Protein AF-A0A7K1XVD8-F1 (afdb_monomer)

Mean predicted aligned error: 7.0 Å

pLDDT: mean 82.18, std 7.74, range [54.44, 92.81]

Radius of gyration: 15.81 Å; Cα contacts (8 Å, |Δi|>4): 78; chains: 1; bounding box: 33×26×37 Å

Nearest PDB structures (foldseek):
  3g9k-assembly2_F  TM=2.364E-01  e=2.571E+00  Bacillus anthracis
  6ue8-assembly1_D  TM=2.946E-01  e=6.498E+00  Homo sapiens

Solvent-accessible surface area (backbone atoms only — not comparable to full-atom values): 5045 Å² total; per-residue (Å²): 90,80,75,46,77,50,73,52,76,49,79,42,98,85,76,44,80,47,74,52,75,49,76,42,67,55,69,91,52,82,92,41,54,72,65,68,70,80,86,80,89,76,66,64,75,103,42,99,51,80,88,88,79,86,84,48,74,49,78,47,72,59,95,86,41,83,45,77,47,79,56,132

Sequence (72 aa):
MLLFDKADVYDDIDSGIITERQKRIKILNDKGKDEASIHIECYTGGRSENIYVVQAQTINLVNGNRRSGTVN

Foldseek 3Di:
DWPDWDWDWDADPVRDIDIDIDTDDDDPDPVCVVVVDDDDDFDDDPDDTDDDDDWDKDWDQDVNDTDIDTDD

Structure (mmCIF, N/CA/C/O backbone):
data_AF-A0A7K1XVD8-F1
#
_entry.id   AF-A0A7K1XVD8-F1
#
loop_
_atom_site.group_PDB
_atom_site.id
_atom_site.type_symbol
_atom_site.label_atom_id
_atom_site.label_alt_id
_atom_site.label_comp_id
_atom_site.label_asym_id
_atom_site.label_entity_id
_atom_site.label_seq_id
_atom_site.pdbx_PDB_ins_code
_atom_site.Cartn_x
_atom_site.Cartn_y
_atom_site.Cartn_z
_atom_site.occupancy
_atom_site.B_iso_or_equiv
_atom_site.auth_seq_id
_atom_site.auth_comp_id
_atom_site.auth_asym_id
_atom_site.auth_atom_id
_atom_site.pdbx_PDB_model_num
ATOM 1 N N . MET A 1 1 ? -14.753 -1.880 3.989 1.00 70.06 1 MET A N 1
ATOM 2 C CA . MET A 1 1 ? -15.392 -1.040 2.939 1.00 70.06 1 MET A CA 1
ATOM 3 C C . MET A 1 1 ? -14.365 -0.092 2.332 1.00 70.06 1 MET A C 1
ATOM 5 O O . MET A 1 1 ? -13.784 0.720 3.053 1.00 70.06 1 MET A O 1
ATOM 9 N N . LEU A 1 2 ? -14.166 -0.175 1.015 1.00 74.44 2 LEU A N 1
ATOM 10 C CA . LEU A 1 2 ? -13.250 0.678 0.253 1.00 74.44 2 LEU A CA 1
ATOM 11 C C . LEU A 1 2 ? -13.910 2.029 -0.077 1.00 74.44 2 LEU A C 1
ATOM 13 O O . LEU A 1 2 ? -15.020 2.056 -0.599 1.00 74.44 2 LEU A O 1
ATOM 17 N N . LEU A 1 3 ? -13.243 3.143 0.244 1.00 82.56 3 LEU A N 1
ATOM 18 C CA . LEU A 1 3 ? -13.665 4.491 -0.168 1.00 82.56 3 LEU A CA 1
ATOM 19 C C . LEU A 1 3 ? -13.134 4.819 -1.563 1.00 82.56 3 LEU A C 1
ATOM 21 O O . LEU A 1 3 ? -13.883 5.324 -2.391 1.00 82.56 3 LEU A O 1
ATOM 25 N N . PHE A 1 4 ? -11.850 4.543 -1.803 1.00 85.75 4 PHE A N 1
ATOM 26 C CA . PHE A 1 4 ? -11.241 4.612 -3.128 1.00 85.75 4 PHE A CA 1
ATOM 27 C C . PHE A 1 4 ? -9.956 3.776 -3.194 1.00 85.75 4 PHE A C 1
ATOM 29 O O . PHE A 1 4 ? -9.249 3.628 -2.194 1.00 85.75 4 PHE A O 1
ATOM 36 N N . ASP A 1 5 ? -9.654 3.277 -4.389 1.00 89.88 5 ASP A N 1
ATOM 37 C CA . ASP A 1 5 ? -8.363 2.727 -4.811 1.00 89.88 5 ASP A CA 1
ATOM 38 C C . ASP A 1 5 ? -8.088 3.336 -6.185 1.00 89.88 5 ASP A C 1
ATOM 40 O O . ASP A 1 5 ? -8.837 3.080 -7.130 1.00 89.88 5 ASP A O 1
ATOM 44 N N . LYS A 1 6 ? -7.097 4.223 -6.267 1.00 91.44 6 LYS A N 1
ATOM 45 C CA . LYS A 1 6 ? -6.705 4.873 -7.519 1.00 91.44 6 LYS A CA 1
ATOM 46 C C . LYS A 1 6 ? -5.215 4.701 -7.761 1.00 91.44 6 LYS A C 1
ATOM 48 O O . LYS A 1 6 ? -4.437 4.634 -6.807 1.00 91.44 6 LYS A O 1
ATOM 53 N N . ALA A 1 7 ? -4.846 4.661 -9.032 1.00 91.06 7 ALA A N 1
ATOM 54 C CA . ALA A 1 7 ? -3.466 4.635 -9.472 1.00 91.06 7 ALA A CA 1
ATOM 55 C C . ALA A 1 7 ? -3.254 5.730 -10.515 1.00 91.06 7 ALA A C 1
ATOM 57 O O . ALA A 1 7 ? -4.021 5.816 -11.475 1.00 91.06 7 ALA A O 1
ATOM 58 N N . ASP A 1 8 ? -2.222 6.536 -10.304 1.00 92.81 8 ASP A N 1
ATOM 59 C CA . ASP A 1 8 ? -1.717 7.498 -11.273 1.00 92.81 8 ASP A CA 1
ATOM 60 C C . ASP A 1 8 ? -0.430 6.899 -11.872 1.00 92.81 8 ASP A C 1
ATOM 62 O O . ASP A 1 8 ? 0.448 6.446 -11.133 1.00 92.81 8 ASP A O 1
ATOM 66 N N . VAL A 1 9 ? -0.350 6.819 -13.205 1.00 90.88 9 VAL A N 1
ATOM 67 C CA . VAL A 1 9 ? 0.762 6.181 -13.934 1.00 90.88 9 VAL A CA 1
ATOM 68 C C . VAL A 1 9 ? 1.396 7.198 -14.868 1.00 90.88 9 VAL A C 1
ATOM 70 O O . VAL A 1 9 ? 0.683 7.868 -15.618 1.00 90.88 9 VAL A O 1
ATOM 73 N N . TYR A 1 10 ? 2.719 7.317 -14.819 1.00 91.62 10 TYR A N 1
ATOM 74 C CA . TYR A 1 10 ? 3.468 8.273 -15.627 1.00 91.62 10 TYR A CA 1
ATOM 75 C C . TYR A 1 10 ? 4.871 7.764 -15.961 1.00 91.62 10 TYR A C 1
ATOM 77 O O . TYR A 1 10 ? 5.445 6.951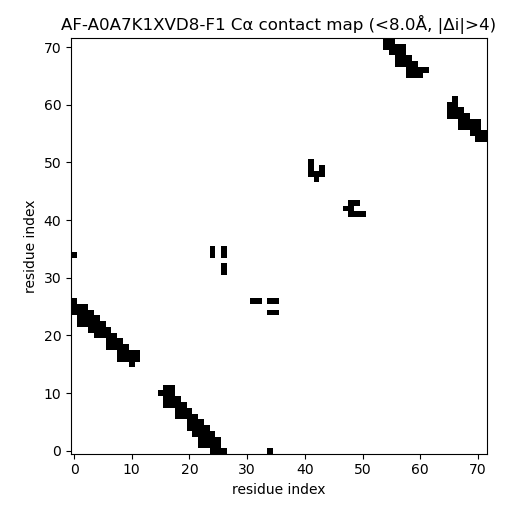 -15.233 1.00 91.62 10 TYR A O 1
ATOM 85 N N . ASP A 1 11 ? 5.403 8.264 -17.075 1.00 89.44 11 ASP A N 1
ATOM 86 C CA . ASP A 1 11 ? 6.769 7.991 -17.507 1.00 89.44 11 ASP A CA 1
ATOM 87 C C . ASP A 1 11 ? 7.758 8.832 -16.693 1.00 89.44 11 ASP A C 1
ATOM 89 O O . ASP A 1 11 ? 7.530 10.017 -16.428 1.00 89.44 11 ASP A O 1
ATOM 93 N N . ASP A 1 12 ? 8.865 8.211 -16.307 1.00 83.19 12 ASP A N 1
ATOM 94 C CA . ASP A 1 12 ? 10.004 8.877 -15.691 1.00 83.19 12 ASP A CA 1
ATOM 95 C C . ASP A 1 12 ? 11.005 9.354 -16.754 1.00 83.19 12 ASP A C 1
ATOM 97 O O . ASP A 1 12 ? 11.062 8.832 -17.872 1.00 83.19 12 ASP A O 1
ATOM 101 N N . ILE A 1 13 ? 11.840 10.325 -16.388 1.00 81.19 13 ILE A N 1
ATOM 102 C CA . ILE A 1 13 ? 12.873 10.916 -17.252 1.00 81.19 13 ILE A CA 1
ATOM 103 C C . ILE A 1 13 ? 13.839 9.838 -17.776 1.00 81.19 13 ILE A C 1
ATOM 105 O O . ILE A 1 13 ? 14.284 9.914 -18.921 1.00 81.19 13 ILE A O 1
ATOM 109 N N . ASP A 1 14 ? 14.086 8.793 -16.984 1.00 83.94 14 ASP A N 1
ATOM 110 C CA . ASP A 1 14 ? 14.957 7.666 -17.332 1.00 83.94 14 ASP A CA 1
ATOM 111 C C . ASP A 1 14 ? 14.221 6.517 -18.059 1.00 83.94 14 ASP A C 1
ATOM 113 O O . ASP A 1 14 ? 14.698 5.383 -18.092 1.00 83.94 14 ASP A O 1
ATOM 117 N N . SER A 1 15 ? 13.056 6.789 -18.667 1.00 79.56 15 SER A N 1
ATOM 118 C CA . SER A 1 15 ? 12.202 5.789 -19.345 1.00 79.56 15 SER A CA 1
ATOM 119 C C . SER A 1 15 ? 11.687 4.669 -18.425 1.00 79.56 15 SER A C 1
ATOM 121 O O . SER A 1 15 ? 11.361 3.571 -18.883 1.00 79.56 15 SER A O 1
ATOM 123 N N . GLY A 1 16 ? 11.619 4.936 -17.119 1.00 82.19 16 GLY A N 1
ATOM 124 C CA . GLY A 1 16 ? 10.929 4.093 -16.145 1.00 82.19 16 GLY A CA 1
ATOM 125 C C . GLY A 1 16 ? 9.423 4.360 -16.136 1.00 82.19 16 GLY A C 1
ATOM 126 O O . GLY A 1 16 ? 8.973 5.416 -16.563 1.00 82.19 16 GLY A O 1
ATOM 127 N N . ILE A 1 17 ? 8.637 3.414 -15.619 1.00 87.12 17 ILE A N 1
ATOM 128 C CA . ILE A 1 17 ? 7.206 3.619 -15.355 1.00 87.12 17 ILE A CA 1
ATOM 129 C C . ILE A 1 17 ? 7.042 3.811 -13.852 1.00 87.12 17 ILE A C 1
ATOM 131 O O . ILE A 1 17 ? 7.392 2.920 -13.074 1.00 87.12 17 ILE A O 1
ATOM 135 N N . ILE A 1 18 ? 6.484 4.945 -13.438 1.00 88.56 18 ILE A N 1
ATOM 136 C CA . ILE A 1 18 ? 6.135 5.195 -12.041 1.00 88.56 18 ILE A CA 1
ATOM 137 C C . ILE A 1 18 ? 4.635 4.988 -11.864 1.00 88.56 18 ILE A C 1
ATOM 139 O O . ILE A 1 18 ? 3.819 5.456 -12.657 1.00 88.56 18 ILE A O 1
ATOM 143 N N . THR A 1 19 ? 4.272 4.263 -10.806 1.00 89.62 19 THR A N 1
ATOM 144 C CA . THR A 1 19 ? 2.882 4.073 -10.387 1.00 89.62 19 THR A CA 1
ATOM 145 C C . THR A 1 19 ? 2.705 4.580 -8.963 1.00 89.62 19 THR A C 1
ATOM 147 O O . THR A 1 19 ? 3.241 3.997 -8.019 1.00 89.62 19 THR A O 1
ATOM 150 N N . GLU A 1 20 ? 1.920 5.640 -8.792 1.00 91.06 20 GLU A N 1
ATOM 151 C CA . GLU A 1 20 ? 1.500 6.122 -7.479 1.00 91.06 20 GLU A CA 1
ATOM 152 C C . GLU A 1 20 ? 0.116 5.555 -7.150 1.00 91.06 20 GLU A C 1
ATOM 154 O O . GLU A 1 20 ? -0.873 5.864 -7.815 1.00 91.06 20 GLU A O 1
ATOM 159 N N . ARG A 1 21 ? 0.026 4.717 -6.110 1.00 90.38 21 ARG A N 1
ATOM 160 C CA . ARG A 1 21 ? -1.235 4.092 -5.690 1.00 90.38 21 ARG A CA 1
ATOM 161 C C . ARG A 1 21 ? -1.745 4.694 -4.391 1.00 90.38 21 ARG A C 1
ATOM 163 O O . ARG A 1 21 ? -1.067 4.655 -3.368 1.00 90.38 21 ARG A O 1
ATOM 170 N N . GLN A 1 22 ? -2.988 5.165 -4.403 1.00 91.62 22 GLN A N 1
ATOM 171 C CA . GLN A 1 22 ? 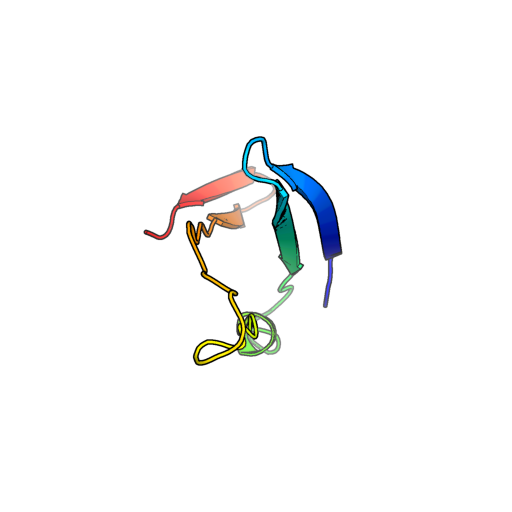-3.652 5.720 -3.229 1.00 91.62 22 GLN A CA 1
ATOM 172 C C . GLN A 1 22 ? -4.878 4.881 -2.875 1.00 91.62 22 GLN A C 1
ATOM 174 O O . GLN A 1 22 ? -5.850 4.815 -3.631 1.00 91.62 22 GLN A O 1
ATOM 179 N N . LYS A 1 23 ? -4.850 4.271 -1.686 1.00 89.50 23 LYS A N 1
ATOM 180 C CA . LYS A 1 23 ? -5.977 3.522 -1.123 1.00 89.50 23 LYS A CA 1
ATOM 181 C C . LYS A 1 23 ? -6.513 4.215 0.117 1.00 89.50 23 LYS A C 1
ATOM 183 O O . LYS A 1 23 ? -5.757 4.553 1.026 1.00 89.50 23 LYS A O 1
ATOM 188 N N . ARG A 1 24 ? -7.835 4.359 0.196 1.00 89.19 24 ARG A N 1
ATOM 189 C CA . ARG A 1 24 ? -8.528 4.755 1.423 1.00 89.19 24 ARG A CA 1
ATOM 190 C C . ARG A 1 24 ? -9.654 3.785 1.719 1.00 89.19 24 ARG A C 1
ATOM 192 O O . ARG A 1 24 ? -10.496 3.485 0.878 1.00 89.19 24 ARG A O 1
ATOM 199 N N . ILE A 1 25 ? -9.716 3.387 2.975 1.00 88.50 25 ILE A N 1
ATOM 200 C CA . ILE A 1 25 ? -10.729 2.506 3.540 1.00 88.50 25 ILE A CA 1
ATOM 201 C C . ILE A 1 25 ? -11.496 3.245 4.634 1.00 88.50 25 ILE A C 1
ATOM 203 O O . ILE A 1 25 ? -10.968 4.160 5.273 1.00 88.50 25 ILE A O 1
ATOM 207 N N . LYS A 1 26 ? -12.758 2.866 4.843 1.00 86.19 26 LYS A N 1
ATOM 208 C CA . LYS A 1 26 ? -13.561 3.349 5.971 1.00 86.19 26 LYS A CA 1
ATOM 209 C C . LYS A 1 26 ? -13.901 2.185 6.881 1.00 86.19 26 LYS A C 1
ATOM 211 O O . LYS A 1 26 ? -14.556 1.236 6.452 1.00 86.19 26 LYS A O 1
ATOM 216 N N . ILE A 1 27 ? -13.523 2.315 8.145 1.00 84.06 27 ILE A N 1
ATOM 217 C CA . ILE A 1 27 ? -13.890 1.378 9.203 1.00 84.06 27 ILE A CA 1
ATOM 218 C C . ILE A 1 27 ? -14.973 2.058 10.036 1.00 84.06 27 ILE A C 1
ATOM 220 O O . ILE A 1 27 ? -14.769 3.153 10.555 1.00 84.06 27 ILE A O 1
ATOM 224 N N . LEU A 1 28 ? -16.159 1.451 10.083 1.00 82.44 28 LEU A N 1
ATOM 225 C CA . LEU A 1 28 ? -17.327 2.019 10.768 1.00 82.44 28 LEU A CA 1
ATOM 226 C C . LEU A 1 28 ? -17.503 1.471 12.190 1.00 82.44 28 LEU A C 1
ATOM 228 O O . LEU A 1 28 ? -18.221 2.073 12.982 1.00 82.44 28 LEU A O 1
ATOM 232 N N . ASN A 1 29 ? -16.886 0.329 12.503 1.00 81.81 29 ASN A N 1
ATOM 233 C CA . ASN A 1 29 ? -16.943 -0.328 13.807 1.00 81.81 29 ASN A CA 1
ATOM 234 C C . ASN A 1 29 ? -15.776 -1.320 13.978 1.00 81.81 29 ASN A C 1
ATOM 236 O O . ASN A 1 29 ? -15.063 -1.628 13.022 1.00 81.81 29 ASN A O 1
ATOM 240 N N . ASP A 1 30 ? -15.623 -1.861 15.189 1.00 83.69 30 ASP A N 1
ATOM 241 C CA . ASP A 1 30 ? -14.535 -2.785 15.534 1.00 83.69 30 ASP A CA 1
ATOM 242 C C . ASP A 1 30 ? -14.554 -4.108 14.756 1.00 83.69 30 ASP A C 1
ATOM 244 O O . ASP A 1 30 ? -13.501 -4.710 14.565 1.00 83.69 30 ASP A O 1
ATOM 248 N N . LYS A 1 31 ? -15.721 -4.548 14.268 1.00 83.19 31 LYS A N 1
ATOM 249 C CA . LYS A 1 31 ? -15.852 -5.779 13.470 1.00 83.19 31 LYS A CA 1
ATOM 250 C C . LYS A 1 31 ? -15.273 -5.635 12.058 1.00 83.19 31 LYS A C 1
ATOM 252 O O . LYS A 1 31 ? -15.114 -6.634 11.374 1.00 83.19 31 LYS A O 1
ATOM 257 N N . GLY A 1 32 ? -14.982 -4.409 11.617 1.00 73.88 32 GLY A N 1
ATOM 258 C CA . GLY A 1 32 ? -14.365 -4.115 10.323 1.00 73.88 32 GLY A CA 1
ATOM 259 C C . GLY A 1 32 ? -12.872 -3.801 10.403 1.00 73.88 32 GLY A C 1
ATOM 260 O O . GLY A 1 32 ? -12.345 -3.232 9.453 1.00 73.88 32 GLY A O 1
ATOM 261 N N . LYS A 1 33 ? -12.197 -4.088 11.525 1.00 80.50 33 LYS A N 1
ATOM 262 C CA . LYS A 1 33 ? -10.765 -3.783 11.693 1.00 80.50 33 LYS A CA 1
ATOM 263 C C . LYS A 1 33 ? -9.867 -4.539 10.721 1.00 80.50 33 LYS A C 1
ATOM 265 O O . LYS A 1 33 ? -8.863 -3.978 10.307 1.00 80.50 33 LYS A O 1
ATOM 270 N N . ASP A 1 34 ? -10.249 -5.739 10.301 1.00 81.69 34 ASP A N 1
ATOM 271 C CA . ASP A 1 34 ? -9.446 -6.536 9.364 1.00 81.69 34 ASP A CA 1
ATOM 272 C C . ASP A 1 34 ? -9.379 -5.902 7.967 1.00 81.69 34 ASP A C 1
ATOM 274 O O . ASP A 1 34 ? -8.398 -6.062 7.247 1.00 81.69 34 ASP A O 1
ATOM 278 N N . GLU A 1 35 ? -10.361 -5.063 7.624 1.00 79.19 35 GLU A N 1
ATOM 279 C CA . GLU A 1 35 ? -10.344 -4.241 6.408 1.00 79.19 35 GLU A CA 1
ATOM 280 C C . GLU A 1 35 ? -9.203 -3.207 6.418 1.00 79.19 35 GLU A C 1
ATOM 282 O O . GLU A 1 35 ? -8.914 -2.615 5.380 1.00 79.19 35 GLU A O 1
ATOM 287 N N . ALA A 1 36 ? -8.569 -2.971 7.579 1.00 77.06 36 ALA A N 1
ATOM 288 C CA . ALA A 1 36 ? -7.370 -2.148 7.730 1.00 77.06 36 ALA A CA 1
ATOM 289 C C . ALA A 1 36 ? -6.112 -2.767 7.122 1.00 77.06 36 ALA A C 1
ATOM 291 O O . ALA A 1 36 ? -5.142 -2.043 6.891 1.00 77.06 36 ALA A O 1
ATOM 292 N N . SER A 1 37 ? -6.112 -4.078 6.875 1.00 82.06 37 SER A N 1
ATOM 293 C CA . SER A 1 37 ? -4.961 -4.768 6.303 1.00 82.06 37 SER A CA 1
ATOM 294 C C . SER A 1 37 ? -4.861 -4.471 4.808 1.00 82.06 37 SER A C 1
ATOM 296 O O . SER A 1 37 ? -5.582 -5.038 3.986 1.00 82.06 37 SER A O 1
ATOM 298 N N . ILE A 1 38 ? -3.970 -3.547 4.443 1.00 82.31 38 ILE A N 1
ATOM 299 C CA . ILE A 1 38 ? -3.710 -3.186 3.049 1.00 82.31 38 ILE A CA 1
ATOM 300 C C . ILE A 1 38 ? -2.472 -3.934 2.564 1.00 82.31 38 ILE A C 1
ATOM 302 O O . ILE A 1 38 ? -1.378 -3.749 3.087 1.00 82.31 38 ILE A O 1
ATOM 306 N N . HIS A 1 39 ? -2.649 -4.722 1.506 1.00 85.38 39 HIS A N 1
ATOM 307 C CA . HIS A 1 39 ? -1.560 -5.394 0.807 1.00 85.38 39 HIS A CA 1
ATOM 308 C C . HIS A 1 39 ? -1.270 -4.671 -0.513 1.00 85.38 39 HIS A C 1
ATOM 310 O O . HIS A 1 39 ? -2.179 -4.427 -1.319 1.00 85.38 39 HIS A O 1
ATOM 316 N N . ILE A 1 40 ? -0.005 -4.297 -0.709 1.00 81.00 40 ILE A N 1
ATOM 317 C CA . ILE A 1 40 ? 0.527 -3.765 -1.965 1.00 81.00 40 ILE A CA 1
ATOM 318 C C . ILE A 1 40 ? 1.516 -4.804 -2.482 1.00 81.00 40 ILE A C 1
ATOM 320 O O . ILE A 1 40 ? 2.559 -5.025 -1.872 1.00 81.00 40 ILE A O 1
ATOM 324 N N . GLU A 1 41 ? 1.155 -5.476 -3.571 1.00 80.44 41 GLU A N 1
ATOM 325 C CA . GLU A 1 41 ? 2.056 -6.399 -4.257 1.00 80.44 41 GLU A CA 1
ATOM 326 C C . GLU A 1 41 ? 3.112 -5.603 -5.028 1.00 80.44 41 GLU A C 1
ATOM 328 O O . GLU A 1 41 ? 2.791 -4.609 -5.679 1.00 80.44 41 GLU A O 1
ATOM 333 N N . CYS A 1 42 ? 4.364 -6.044 -4.945 1.00 78.38 42 CYS A N 1
ATOM 334 C CA . CYS A 1 42 ? 5.473 -5.544 -5.749 1.00 78.38 42 CYS A CA 1
ATOM 335 C C . CYS A 1 42 ? 6.319 -6.747 -6.163 1.00 78.38 42 CYS A C 1
ATOM 337 O O . CYS A 1 42 ? 6.740 -7.534 -5.307 1.00 78.38 42 CYS A O 1
ATOM 339 N N . TYR A 1 43 ? 6.527 -6.921 -7.466 1.00 79.00 43 TYR A N 1
ATOM 340 C CA . TYR A 1 43 ? 7.231 -8.076 -8.009 1.00 79.00 43 TYR A CA 1
ATOM 341 C C . TYR A 1 43 ? 8.714 -7.744 -8.173 1.00 79.00 43 TYR A C 1
ATOM 343 O O . TYR A 1 43 ? 9.152 -7.290 -9.228 1.00 79.00 43 TYR A O 1
ATOM 351 N N . THR A 1 44 ? 9.495 -7.978 -7.117 1.00 68.38 44 THR A N 1
ATOM 352 C CA . THR A 1 44 ? 10.940 -7.714 -7.117 1.00 68.38 44 THR A CA 1
ATOM 353 C C . THR A 1 44 ? 11.744 -8.939 -7.587 1.00 68.38 44 THR A C 1
ATOM 355 O O . THR A 1 44 ? 11.402 -10.083 -7.291 1.00 68.38 44 THR A O 1
ATOM 358 N N . GLY A 1 45 ? 12.833 -8.702 -8.334 1.00 55.72 45 GLY A N 1
ATOM 359 C CA . GLY A 1 45 ? 13.774 -9.735 -8.803 1.00 55.72 45 GLY A CA 1
ATOM 360 C C . GLY A 1 45 ? 13.631 -10.080 -10.291 1.00 55.72 45 GLY A C 1
ATOM 361 O O . GLY A 1 45 ? 12.668 -10.712 -10.715 1.00 55.72 45 GLY A O 1
ATOM 362 N N . GLY A 1 46 ? 14.594 -9.647 -11.116 1.00 67.69 46 GLY A N 1
ATOM 363 C CA . GLY A 1 46 ? 14.600 -9.861 -12.577 1.00 67.69 46 GLY A CA 1
ATOM 364 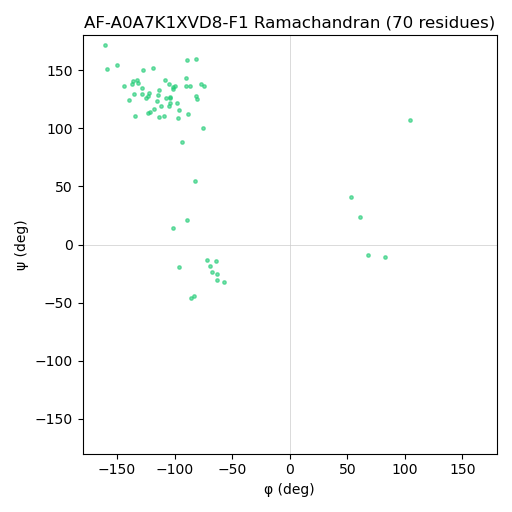C C . GLY A 1 46 ? 13.507 -9.112 -13.361 1.00 67.69 46 GLY A C 1
ATOM 365 O O . GLY A 1 46 ? 13.557 -9.060 -14.587 1.00 67.69 46 GLY A O 1
ATOM 366 N N . ARG A 1 47 ? 12.548 -8.500 -12.661 1.00 61.38 47 ARG A N 1
ATOM 367 C CA . ARG A 1 47 ? 11.558 -7.535 -13.146 1.00 61.38 47 ARG A CA 1
ATOM 368 C C . ARG A 1 47 ? 11.688 -6.286 -12.273 1.00 61.38 47 ARG A C 1
ATOM 370 O O . ARG A 1 47 ? 11.768 -6.385 -11.053 1.00 61.38 47 ARG A O 1
ATOM 377 N N . SER A 1 48 ? 11.869 -5.142 -12.924 1.00 74.62 48 SER A N 1
ATOM 378 C CA . SER A 1 48 ? 12.418 -3.904 -12.354 1.00 74.62 48 SER A CA 1
ATOM 379 C C . SER A 1 48 ? 11.375 -3.072 -11.593 1.00 74.62 48 SER A C 1
ATOM 381 O O . SER A 1 48 ? 11.183 -1.899 -11.902 1.00 74.62 48 SER A O 1
ATOM 383 N N . GLU A 1 49 ? 10.683 -3.661 -10.618 1.00 79.88 49 GLU A N 1
ATOM 384 C CA . GLU A 1 49 ? 9.766 -2.922 -9.741 1.00 79.88 49 GLU A CA 1
ATOM 385 C C . GLU A 1 49 ? 10.424 -2.650 -8.38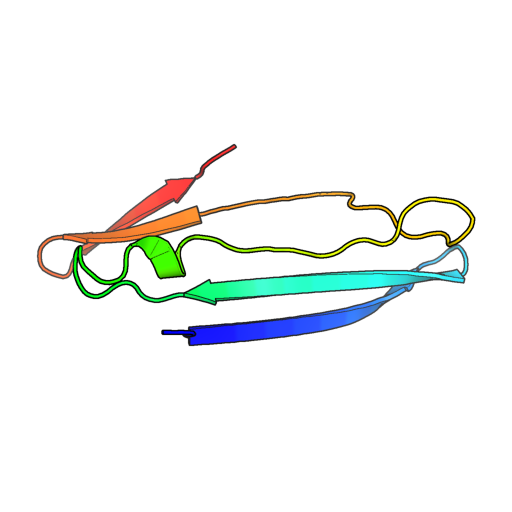8 1.00 79.88 49 GLU A C 1
ATOM 387 O O . GLU A 1 49 ? 11.038 -3.538 -7.799 1.00 79.88 49 GLU A O 1
ATOM 392 N N . ASN A 1 50 ? 10.286 -1.424 -7.885 1.00 83.25 50 ASN A N 1
ATOM 393 C CA . ASN A 1 50 ? 10.755 -1.026 -6.561 1.00 83.25 50 ASN A CA 1
ATOM 394 C C . ASN A 1 50 ? 9.676 -0.189 -5.865 1.00 83.25 50 ASN A C 1
ATOM 396 O O . ASN A 1 50 ? 9.047 0.666 -6.490 1.00 83.25 50 ASN A O 1
ATOM 400 N N . ILE A 1 51 ? 9.492 -0.396 -4.557 1.00 85.94 51 ILE A N 1
ATOM 401 C CA . ILE A 1 51 ? 8.696 0.506 -3.717 1.00 85.94 51 ILE A CA 1
ATOM 402 C C . ILE A 1 51 ? 9.627 1.593 -3.184 1.00 85.94 51 ILE A C 1
ATOM 404 O O . ILE A 1 51 ? 10.506 1.316 -2.372 1.00 85.94 51 ILE A O 1
ATOM 408 N N . TYR A 1 52 ? 9.419 2.831 -3.629 1.00 85.12 52 TYR A N 1
ATOM 409 C CA . TYR A 1 52 ? 10.236 3.972 -3.210 1.00 85.12 52 TYR A CA 1
ATOM 410 C C . TYR A 1 52 ? 9.783 4.561 -1.874 1.00 85.12 52 TYR A C 1
ATOM 412 O O . TYR A 1 52 ? 10.605 4.879 -1.019 1.00 85.12 52 TYR A O 1
ATOM 420 N N . VAL A 1 53 ? 8.471 4.730 -1.701 1.00 87.81 53 VAL A N 1
ATOM 421 C CA . VAL A 1 53 ? 7.884 5.403 -0.540 1.00 87.81 53 VAL A CA 1
ATOM 422 C C . VAL A 1 53 ? 6.575 4.719 -0.163 1.00 87.81 53 VAL A C 1
ATOM 424 O O . VAL A 1 53 ? 5.742 4.432 -1.021 1.00 87.81 53 VAL A O 1
ATOM 427 N N . VAL A 1 54 ? 6.377 4.507 1.137 1.00 88.88 54 VAL A N 1
ATOM 428 C CA . VAL A 1 54 ? 5.090 4.130 1.727 1.00 88.88 54 VAL A CA 1
ATOM 429 C C . VAL A 1 54 ? 4.750 5.167 2.787 1.00 88.88 54 VAL A C 1
ATOM 431 O O . VAL A 1 54 ? 5.571 5.468 3.648 1.00 88.88 54 VAL A O 1
ATOM 434 N N . GLN A 1 55 ? 3.547 5.730 2.711 1.00 88.88 55 GLN A N 1
ATOM 435 C CA . GLN A 1 55 ? 3.029 6.667 3.703 1.00 88.88 55 GLN A CA 1
ATOM 436 C C . GLN A 1 55 ? 1.618 6.260 4.099 1.00 88.88 55 GLN A C 1
ATOM 438 O O . GLN A 1 55 ? 0.802 5.890 3.252 1.00 88.88 55 GLN A O 1
ATOM 443 N N . ALA A 1 56 ? 1.321 6.357 5.392 1.00 87.81 56 ALA A N 1
ATOM 444 C CA . ALA A 1 56 ? 0.014 6.029 5.931 1.00 87.81 56 ALA A CA 1
ATOM 445 C C . ALA A 1 56 ? -0.483 7.121 6.882 1.00 87.81 56 ALA A C 1
ATOM 447 O O . ALA A 1 56 ? 0.258 7.696 7.682 1.00 87.81 56 ALA A O 1
ATOM 448 N N . GLN A 1 57 ? -1.785 7.390 6.811 1.00 87.38 57 GLN A N 1
ATOM 449 C CA . GLN A 1 57 ? -2.464 8.326 7.695 1.00 87.38 57 GLN A CA 1
ATOM 450 C C . GLN A 1 57 ? -3.792 7.736 8.152 1.00 87.38 57 GLN A C 1
ATOM 452 O O . GLN A 1 57 ? -4.559 7.186 7.359 1.00 87.38 57 GLN A O 1
ATOM 457 N N . THR A 1 58 ? -4.090 7.914 9.434 1.00 87.50 58 THR A N 1
ATOM 458 C CA . THR A 1 58 ? -5.398 7.595 10.003 1.00 87.50 58 THR A CA 1
ATOM 459 C C . THR A 1 58 ? -6.175 8.879 10.255 1.00 87.50 58 THR A C 1
ATOM 461 O O . THR A 1 58 ? -5.620 9.878 10.712 1.00 87.50 58 THR A O 1
ATOM 464 N N . ILE A 1 59 ? -7.472 8.867 9.941 1.00 85.62 59 ILE A N 1
ATOM 465 C CA . ILE A 1 59 ? -8.380 9.975 10.246 1.00 85.62 59 ILE A CA 1
ATOM 466 C C . ILE A 1 59 ? -9.523 9.427 11.085 1.00 85.62 59 ILE A C 1
ATOM 468 O O . ILE A 1 59 ? -10.357 8.669 10.592 1.00 85.62 59 ILE A O 1
ATOM 472 N N . ASN A 1 60 ? -9.574 9.856 12.339 1.00 83.75 60 ASN A N 1
ATOM 473 C CA . ASN A 1 60 ? -10.633 9.506 13.271 1.00 83.75 60 ASN A CA 1
ATOM 474 C C . ASN A 1 60 ? -11.641 10.650 13.366 1.00 83.75 60 ASN A C 1
ATOM 476 O O . ASN A 1 60 ? -11.267 11.822 13.458 1.00 83.75 60 ASN A O 1
ATOM 480 N N . LEU 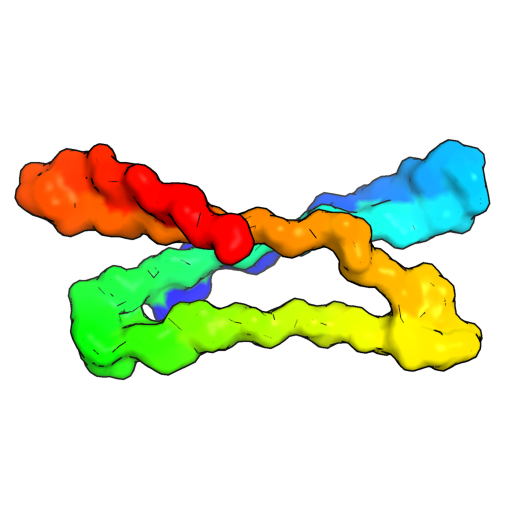A 1 61 ? -12.927 10.305 13.360 1.00 81.19 61 LEU A N 1
ATO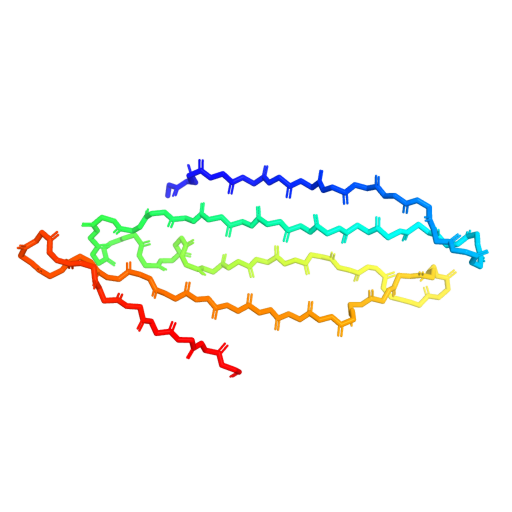M 481 C CA . LEU A 1 61 ? -14.009 11.240 13.651 1.00 81.19 61 LEU A CA 1
ATOM 482 C C . LEU A 1 61 ? -14.404 11.071 15.117 1.00 81.19 61 LEU A C 1
ATOM 484 O O . LEU A 1 61 ? -14.995 10.060 15.482 1.00 81.19 61 LEU A O 1
ATOM 488 N N . VAL A 1 62 ? -14.082 12.054 15.953 1.00 81.44 62 VAL A N 1
ATOM 489 C CA . VAL A 1 62 ? -14.486 12.083 17.365 1.00 81.44 62 VAL A CA 1
ATOM 490 C C . VAL A 1 62 ? -15.528 13.182 17.518 1.00 81.44 62 VAL A C 1
ATOM 492 O O . VAL A 1 62 ? -15.206 14.358 17.369 1.00 81.44 62 VAL A O 1
ATOM 495 N N . ASN A 1 63 ? -16.785 12.806 17.770 1.00 82.06 63 ASN A N 1
ATOM 496 C CA . ASN A 1 63 ? -17.913 13.740 17.908 1.00 82.06 63 ASN A CA 1
ATOM 497 C C . ASN A 1 63 ? -18.056 14.708 16.713 1.00 82.06 63 ASN A C 1
ATOM 499 O O . ASN A 1 63 ? -18.276 15.901 16.890 1.00 82.06 63 ASN A O 1
ATOM 503 N N . GLY A 1 64 ? -17.861 14.207 15.488 1.00 78.44 64 GLY A N 1
ATOM 504 C CA . GLY A 1 64 ? -17.913 15.011 14.258 1.00 78.44 64 GLY A CA 1
ATOM 505 C C . GLY A 1 64 ? -16.622 15.771 13.920 1.00 78.44 64 GLY A C 1
ATOM 506 O O . GLY A 1 64 ? -16.471 16.222 12.786 1.00 78.44 64 GLY A O 1
ATOM 507 N N . ASN A 1 65 ? -15.655 15.840 14.840 1.00 79.81 65 ASN A N 1
ATOM 508 C CA . ASN A 1 65 ? -14.368 16.496 14.611 1.00 79.81 65 ASN A CA 1
ATOM 509 C C . ASN A 1 65 ? -13.331 15.523 14.042 1.00 79.81 65 ASN A C 1
ATOM 511 O O . ASN A 1 65 ? -13.184 14.397 14.519 1.00 79.81 65 ASN A O 1
ATOM 515 N N . ARG A 1 66 ? -12.575 15.97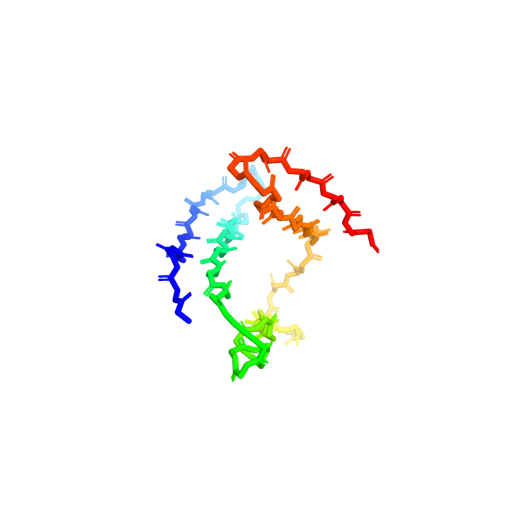5 13.036 1.00 80.00 66 ARG A N 1
ATOM 516 C CA . ARG A 1 66 ? -11.481 15.203 12.431 1.00 80.00 66 ARG A CA 1
ATOM 517 C C . ARG A 1 66 ? -10.217 15.305 13.283 1.00 80.00 66 ARG A C 1
ATOM 519 O O . ARG A 1 66 ? -9.721 16.402 13.521 1.00 80.00 66 ARG A O 1
ATOM 526 N N . ARG A 1 67 ? -9.658 14.160 13.671 1.00 82.94 67 ARG A N 1
ATOM 527 C CA . ARG A 1 67 ? -8.286 14.026 14.178 1.00 82.94 67 ARG A CA 1
ATOM 528 C C . ARG A 1 67 ? -7.474 13.200 13.197 1.00 82.94 67 ARG A C 1
ATOM 530 O O . ARG A 1 67 ? -7.909 12.116 12.819 1.00 82.94 67 ARG A O 1
ATOM 537 N N . SER A 1 68 ? -6.315 13.716 12.807 1.00 82.38 68 SER A N 1
ATOM 538 C CA . SER A 1 68 ? -5.380 13.023 11.927 1.00 82.38 68 SER A CA 1
ATOM 539 C C . SER A 1 68 ? -4.149 12.564 12.704 1.00 82.38 68 SER A C 1
ATOM 541 O O . SER A 1 68 ? -3.675 13.295 13.574 1.00 82.38 68 SER A O 1
ATOM 543 N N . GLY A 1 69 ? -3.647 11.373 12.390 1.00 80.12 69 GLY A N 1
ATOM 544 C CA . GLY A 1 69 ? -2.379 10.847 12.889 1.00 80.12 69 GLY A CA 1
ATOM 545 C C . GLY A 1 69 ? -1.585 10.212 11.752 1.00 80.12 69 GLY A C 1
ATOM 546 O O . GLY A 1 69 ? -2.129 9.397 11.002 1.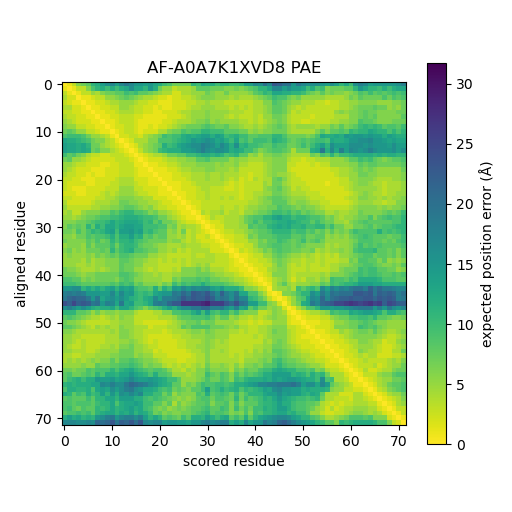00 80.12 69 GLY A O 1
ATOM 547 N N . THR A 1 70 ? -0.318 10.597 11.618 1.00 78.56 70 THR A N 1
ATOM 548 C CA . THR A 1 70 ? 0.626 9.998 10.664 1.00 78.56 70 THR A CA 1
ATOM 549 C C . THR A 1 70 ? 1.280 8.780 11.302 1.00 78.56 70 THR A C 1
ATOM 551 O O . THR A 1 70 ? 1.668 8.834 12.469 1.00 78.56 70 THR A O 1
ATOM 554 N N . VAL A 1 71 ? 1.388 7.692 10.543 1.00 67.94 71 VAL A N 1
ATO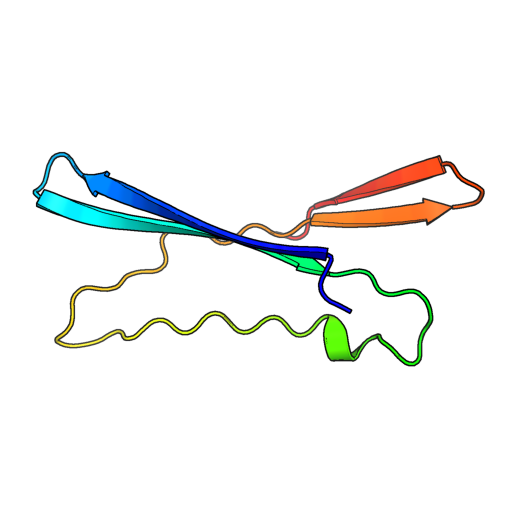M 555 C CA . VAL A 1 71 ? 2.127 6.492 10.946 1.00 67.94 71 VAL A CA 1
ATOM 556 C C . VAL A 1 71 ? 3.348 6.409 10.035 1.00 67.94 71 VAL A C 1
ATOM 558 O O . VAL A 1 71 ? 3.182 6.381 8.815 1.00 67.94 71 VAL A O 1
ATOM 561 N N . ASN A 1 72 ? 4.539 6.453 10.637 1.00 54.44 72 ASN A N 1
ATOM 562 C CA . ASN A 1 72 ? 5.822 6.294 9.950 1.00 54.44 72 ASN A CA 1
ATOM 563 C C . ASN A 1 72 ? 6.265 4.834 10.001 1.00 54.44 72 ASN A C 1
ATOM 565 O O . ASN A 1 72 ? 6.065 4.221 11.076 1.00 54.44 72 ASN A O 1
#

Organism: NCBI:txid2695274

Secondary structure (DSSP, 8-state):
-EEEEEEEEEE-TTSPEEEEEEEEE---SGGGGGGG-------BSSSB-------EEEEEEETTEEEEEEE-